Protein AF-A0A940TSA7-F1 (afdb_monomer_lite)

Secondary structure (DSSP, 8-state):
-HHHHHHHHHHTT--EEEEEEEEEE-SSTTT-EEEEEEEETTEEEEEEEETTTTEEEEEEE-SS---HHHHHHHHHHHHT-S----------

Sequence (92 aa):
IKQYVVELCTLIDMKRFGECQVVHFGEEERVAGYSMIQLIETSLISGHFANLTNSAYIDVFSCKAYDPDTVAEFTREFFRASFVEVHATKRM

Structure (mmCIF, N/CA/C/O backbone):
data_AF-A0A940TSA7-F1
#
_entry.id   AF-A0A940TSA7-F1
#
loop_
_atom_site.group_PDB
_atom_site.id
_atom_site.type_symbol
_atom_site.label_atom_id
_atom_site.label_alt_id
_atom_site.label_comp_id
_atom_site.label_asym_id
_atom_site.label_entity_id
_atom_site.label_seq_id
_atom_site.pdbx_PDB_ins_code
_atom_site.Cartn_x
_atom_site.Cartn_y
_atom_site.Cartn_z
_atom_site.occupancy
_atom_site.B_iso_or_equiv
_atom_site.auth_seq_id
_atom_site.auth_comp_id
_atom_site.auth_asym_id
_atom_site.auth_atom_id
_atom_site.pdbx_PDB_model_num
ATOM 1 N N . ILE A 1 1 ? 0.050 4.640 -6.708 1.00 96.88 1 ILE A N 1
ATOM 2 C CA . ILE A 1 1 ? 0.550 4.662 -5.307 1.00 96.88 1 ILE A CA 1
ATOM 3 C C . ILE A 1 1 ? -0.350 5.480 -4.379 1.00 96.88 1 ILE A C 1
ATOM 5 O O . ILE A 1 1 ? -0.936 4.884 -3.494 1.00 96.88 1 ILE A O 1
ATOM 9 N N . LYS A 1 2 ? -0.536 6.799 -4.562 1.00 97.94 2 LYS A N 1
ATOM 10 C CA . LYS A 1 2 ? -1.400 7.582 -3.646 1.00 97.94 2 LYS A CA 1
ATOM 11 C C . LYS A 1 2 ? -2.837 7.045 -3.541 1.00 97.94 2 LYS A C 1
ATOM 13 O O . LYS A 1 2 ? -3.351 6.919 -2.440 1.00 97.94 2 LYS A O 1
ATOM 18 N N . GLN A 1 3 ? -3.442 6.670 -4.671 1.00 98.50 3 GLN A N 1
ATOM 19 C CA . GLN A 1 3 ? -4.770 6.046 -4.698 1.00 98.50 3 GLN A CA 1
ATOM 20 C C . GLN A 1 3 ? -4.818 4.735 -3.894 1.00 98.50 3 GLN A C 1
ATOM 22 O O . GLN A 1 3 ? -5.668 4.599 -3.024 1.00 98.50 3 GLN A O 1
ATOM 27 N N . TYR A 1 4 ? -3.852 3.833 -4.113 1.00 98.50 4 TYR A N 1
ATOM 28 C CA . TYR A 1 4 ? -3.706 2.588 -3.347 1.00 98.50 4 TYR A CA 1
ATOM 29 C C . TYR A 1 4 ? -3.734 2.836 -1.837 1.00 98.50 4 TYR A C 1
ATOM 31 O O . TYR A 1 4 ? -4.466 2.178 -1.113 1.00 98.50 4 TYR A O 1
ATOM 39 N N . VAL A 1 5 ? -2.970 3.824 -1.363 1.00 98.06 5 VAL A N 1
ATOM 40 C CA . VAL A 1 5 ? -2.897 4.154 0.066 1.00 98.06 5 VAL A CA 1
ATOM 41 C C . VAL A 1 5 ? -4.237 4.663 0.601 1.00 98.06 5 VAL A C 1
ATOM 43 O O . VAL A 1 5 ? -4.615 4.313 1.717 1.00 98.06 5 VAL A O 1
ATOM 46 N N . VAL A 1 6 ? -4.959 5.484 -0.169 1.00 98.31 6 VAL A N 1
ATOM 47 C CA . VAL A 1 6 ? -6.292 5.971 0.220 1.00 98.31 6 VAL A CA 1
ATOM 48 C C . VAL A 1 6 ? -7.261 4.802 0.372 1.00 98.31 6 VAL A C 1
ATOM 50 O O . VAL A 1 6 ? -7.904 4.688 1.412 1.00 98.31 6 VAL A O 1
ATOM 53 N N . GLU A 1 7 ? -7.318 3.925 -0.626 1.00 98.69 7 GLU A N 1
ATOM 54 C CA . GLU A 1 7 ? -8.214 2.767 -0.635 1.00 98.69 7 GLU A CA 1
ATOM 55 C C . GLU A 1 7 ? -7.839 1.739 0.439 1.00 98.69 7 GLU A C 1
ATOM 57 O O . GLU A 1 7 ? -8.720 1.262 1.152 1.00 98.69 7 GLU A O 1
ATOM 62 N N . LEU A 1 8 ? -6.544 1.482 0.652 1.00 98.44 8 LEU A N 1
ATOM 63 C CA . LEU A 1 8 ? -6.057 0.621 1.730 1.00 98.44 8 LEU A CA 1
ATOM 64 C C . LEU A 1 8 ? -6.480 1.147 3.103 1.00 98.44 8 LEU A C 1
ATOM 66 O O . LEU A 1 8 ? -6.943 0.379 3.941 1.00 98.44 8 LEU A O 1
ATOM 70 N N . CYS A 1 9 ? -6.339 2.454 3.344 1.00 97.94 9 CYS A N 1
ATOM 71 C CA . CYS A 1 9 ? -6.759 3.056 4.610 1.00 97.94 9 CYS A CA 1
ATOM 72 C C . CYS A 1 9 ? -8.271 2.933 4.820 1.00 97.94 9 CYS A C 1
ATOM 74 O O . CYS A 1 9 ? -8.704 2.687 5.942 1.00 97.94 9 CYS A O 1
ATOM 76 N N . THR A 1 10 ? -9.071 3.068 3.758 1.00 98.19 10 THR A N 1
ATOM 77 C CA . THR A 1 10 ? -10.516 2.818 3.818 1.00 98.19 10 THR A CA 1
ATOM 78 C C . THR A 1 10 ? -10.820 1.351 4.126 1.00 98.19 10 THR A C 1
ATOM 80 O O . THR A 1 10 ? -11.662 1.087 4.979 1.00 98.19 10 THR A O 1
ATOM 83 N N . LEU A 1 11 ? -10.114 0.409 3.496 1.00 98.38 11 LEU A N 1
ATOM 84 C CA . LEU A 1 11 ? -10.292 -1.031 3.699 1.00 98.38 11 LEU A CA 1
ATOM 85 C C . LEU A 1 11 ? -10.054 -1.453 5.155 1.00 98.38 11 LEU A C 1
ATOM 87 O O . LEU A 1 11 ? -10.848 -2.205 5.713 1.00 98.38 11 LEU A O 1
ATOM 91 N N . ILE A 1 12 ? -8.979 -0.961 5.778 1.00 97.19 12 ILE A N 1
ATOM 92 C CA . ILE A 1 12 ? -8.631 -1.299 7.171 1.00 97.19 12 ILE A CA 1
ATOM 93 C C . ILE A 1 12 ? -9.256 -0.340 8.199 1.00 97.19 12 ILE A C 1
ATOM 95 O O . ILE A 1 12 ? -8.913 -0.388 9.383 1.00 97.19 12 ILE A O 1
ATOM 99 N N . ASP A 1 13 ? -10.150 0.545 7.747 1.00 96.62 13 ASP A N 1
ATOM 100 C CA . ASP A 1 13 ? -10.824 1.573 8.545 1.00 96.62 13 ASP A CA 1
ATOM 101 C C . ASP A 1 13 ? -9.839 2.358 9.433 1.00 96.62 13 ASP A C 1
ATOM 103 O O . ASP A 1 13 ? -9.997 2.449 10.657 1.00 96.62 13 ASP A O 1
ATOM 107 N N . MET A 1 14 ? -8.771 2.869 8.805 1.00 96.25 14 MET A N 1
ATOM 108 C CA . MET A 1 14 ? -7.742 3.702 9.425 1.00 96.25 14 MET A CA 1
ATOM 109 C C . MET A 1 14 ? -7.748 5.135 8.918 1.00 96.25 14 MET A C 1
ATOM 111 O O . MET A 1 14 ? -7.899 5.429 7.731 1.00 96.25 14 MET A O 1
ATOM 115 N N . LYS A 1 15 ? -7.509 6.057 9.850 1.00 97.56 15 LYS A N 1
ATOM 116 C CA . LYS A 1 15 ? -7.458 7.484 9.567 1.00 97.56 15 LYS A CA 1
ATOM 117 C C . LYS A 1 15 ? -6.052 7.892 9.142 1.00 97.56 15 LYS A C 1
ATOM 119 O O . LYS A 1 15 ? -5.099 7.763 9.906 1.00 97.56 15 LYS A O 1
ATOM 124 N N . ARG A 1 16 ? -5.939 8.433 7.929 1.00 97.81 16 ARG A N 1
ATOM 125 C CA . ARG A 1 16 ? -4.704 9.041 7.413 1.00 97.81 16 ARG A CA 1
ATOM 126 C C . ARG A 1 16 ? -4.365 10.313 8.188 1.00 97.81 16 ARG A C 1
ATOM 128 O O . ARG A 1 16 ? -5.244 11.130 8.465 1.00 97.81 16 ARG A O 1
ATOM 135 N N . PHE A 1 17 ? -3.086 10.494 8.488 1.00 97.94 17 PHE A N 1
ATOM 136 C CA . PHE A 1 17 ? -2.527 11.712 9.057 1.00 97.94 17 PHE A CA 1
ATOM 137 C C . PHE A 1 17 ? -1.625 12.392 8.023 1.00 97.94 17 PHE A C 1
ATOM 139 O O . PHE A 1 17 ? -0.585 11.857 7.641 1.00 97.94 17 PHE A O 1
ATOM 146 N N . GLY A 1 18 ? -2.031 13.578 7.570 1.00 96.81 18 GLY A N 1
ATOM 147 C CA . GLY A 1 18 ? -1.323 14.318 6.528 1.00 96.81 18 GLY A CA 1
ATOM 148 C C . GLY A 1 18 ? -1.349 13.641 5.153 1.00 96.81 18 GLY A C 1
ATOM 149 O O . GLY A 1 18 ? -2.033 12.639 4.921 1.00 96.81 18 GLY A O 1
ATOM 150 N N . GLU A 1 19 ? -0.595 14.228 4.229 1.00 96.94 19 GLU A N 1
ATOM 151 C CA . GLU A 1 19 ? -0.484 13.756 2.851 1.00 96.94 19 GLU A CA 1
ATOM 152 C C . GLU A 1 19 ? 0.429 12.531 2.732 1.00 96.94 19 GLU A C 1
ATOM 154 O O . GLU A 1 19 ? 1.476 12.447 3.378 1.00 96.94 19 GLU A O 1
ATOM 159 N N . CYS A 1 20 ? 0.065 11.607 1.838 1.00 98.12 20 CYS A N 1
ATOM 160 C CA . CYS A 1 20 ? 0.947 10.510 1.453 1.00 98.12 20 CYS A CA 1
ATOM 161 C C . CYS A 1 20 ? 2.169 11.072 0.716 1.00 98.12 20 CYS A C 1
ATOM 163 O O . CYS A 1 20 ? 2.045 11.695 -0.350 1.00 98.12 20 CYS A O 1
ATOM 165 N N . GLN A 1 21 ? 3.351 10.817 1.270 1.00 98.50 21 GLN A N 1
ATOM 166 C CA . GLN A 1 21 ? 4.619 11.157 0.642 1.00 98.50 21 GLN A CA 1
ATOM 167 C C . GLN A 1 21 ? 4.985 10.049 -0.334 1.00 98.50 21 GLN A C 1
ATOM 169 O O . GLN A 1 21 ? 4.990 8.877 0.033 1.00 98.50 21 GLN A O 1
ATOM 174 N N . VAL A 1 22 ? 5.277 10.422 -1.576 1.00 98.31 22 VAL A N 1
ATOM 175 C CA . VAL A 1 22 ? 5.725 9.501 -2.621 1.00 98.31 22 VAL A CA 1
ATOM 176 C C . VAL A 1 22 ? 6.929 10.133 -3.290 1.00 98.31 22 VAL A C 1
ATOM 178 O O . VAL A 1 22 ? 6.825 11.246 -3.805 1.00 98.31 22 VAL A O 1
ATOM 181 N N . VAL A 1 23 ? 8.056 9.433 -3.271 1.00 97.88 23 VAL A N 1
ATOM 182 C CA . VAL A 1 23 ? 9.326 9.915 -3.818 1.00 97.88 23 VAL A CA 1
ATOM 183 C C . VAL A 1 23 ? 9.845 8.877 -4.797 1.00 97.88 23 VAL A C 1
ATOM 185 O O . VAL A 1 23 ? 9.913 7.699 -4.457 1.00 97.88 23 VAL A O 1
ATOM 188 N N . HIS A 1 24 ? 10.196 9.315 -6.004 1.00 96.56 24 HIS A N 1
ATOM 189 C CA . HIS A 1 24 ? 10.965 8.511 -6.951 1.00 96.56 24 HIS A CA 1
ATOM 190 C C . HIS A 1 24 ? 12.435 8.887 -6.823 1.00 96.56 24 HIS A C 1
ATOM 192 O O . HIS A 1 24 ? 12.762 10.074 -6.869 1.00 96.56 24 HIS A O 1
ATOM 198 N N . PHE A 1 25 ? 13.297 7.904 -6.595 1.00 93.19 25 PHE A N 1
ATOM 199 C CA . PHE A 1 25 ? 14.732 8.122 -6.435 1.00 93.19 25 PHE A CA 1
ATOM 200 C C . PHE A 1 25 ? 15.524 6.860 -6.791 1.00 93.19 25 PHE A C 1
ATOM 202 O O . PHE A 1 25 ? 14.950 5.791 -6.998 1.00 93.19 25 PHE A O 1
ATOM 209 N N . GLY A 1 26 ? 16.847 7.014 -6.848 1.00 89.25 26 GLY A N 1
ATOM 210 C CA . GLY A 1 26 ? 17.806 6.000 -7.280 1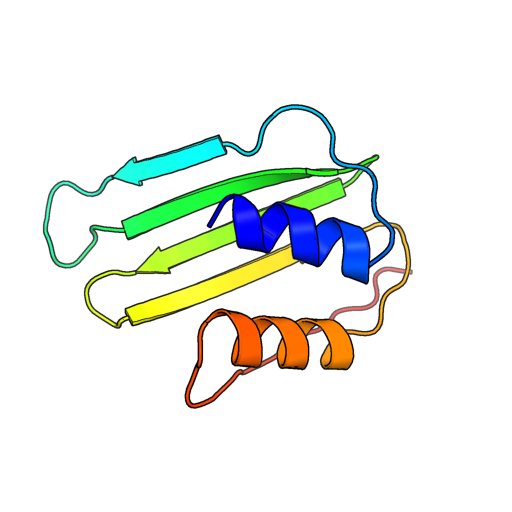.00 89.25 26 GLY A CA 1
ATOM 211 C C . GLY A 1 26 ? 18.572 6.497 -8.503 1.00 89.25 26 GLY A C 1
ATOM 212 O O . GLY A 1 26 ? 17.972 6.794 -9.529 1.00 89.25 26 GLY A O 1
ATOM 213 N N . GLU A 1 27 ? 19.892 6.639 -8.373 1.00 83.75 27 GLU A N 1
ATOM 214 C CA . GLU A 1 27 ? 20.745 7.212 -9.429 1.00 83.75 27 GLU A CA 1
ATOM 215 C C . GLU A 1 27 ? 20.960 6.250 -10.606 1.00 83.75 27 GLU A C 1
ATOM 217 O O . GLU A 1 27 ? 21.197 6.683 -11.731 1.00 83.75 27 GLU A O 1
ATOM 222 N N . GLU A 1 28 ? 20.852 4.943 -10.357 1.00 88.19 28 GLU A N 1
ATOM 223 C CA . GLU A 1 28 ? 20.967 3.906 -11.377 1.00 88.19 28 GLU A CA 1
ATOM 224 C C . GLU A 1 28 ? 19.615 3.221 -11.607 1.00 88.19 28 GLU A C 1
ATOM 226 O O . GLU A 1 28 ? 18.922 2.878 -10.649 1.00 88.19 28 GLU A O 1
ATOM 231 N N . GLU A 1 29 ? 19.278 2.916 -12.865 1.00 78.62 29 GLU A N 1
ATOM 232 C CA . GLU A 1 29 ? 17.997 2.286 -13.242 1.00 78.62 29 GLU A CA 1
ATOM 233 C C . GLU A 1 29 ? 17.720 0.984 -12.468 1.00 78.62 29 GLU A C 1
ATOM 235 O O . GLU A 1 29 ? 16.586 0.689 -12.101 1.00 78.62 29 GLU A O 1
ATOM 240 N N . ARG A 1 30 ? 18.774 0.222 -12.142 1.00 83.12 30 ARG A N 1
ATOM 241 C CA . ARG A 1 30 ? 18.668 -1.032 -11.378 1.00 83.12 30 ARG A CA 1
ATOM 242 C C . ARG A 1 30 ? 18.195 -0.856 -9.929 1.00 83.12 30 ARG A C 1
ATOM 244 O O . ARG A 1 30 ? 17.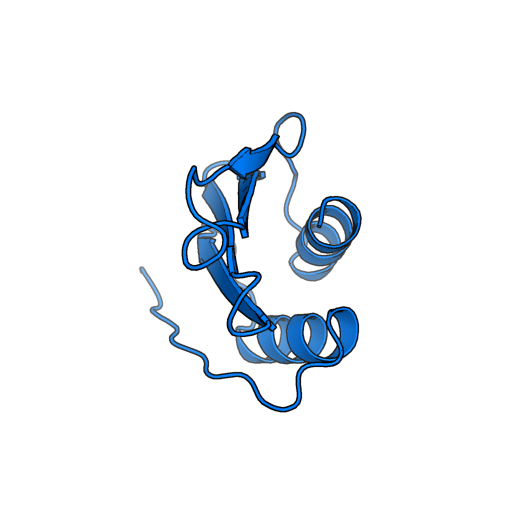718 -1.825 -9.347 1.00 83.12 30 ARG A O 1
ATOM 251 N N . VAL A 1 31 ? 18.362 0.333 -9.345 1.00 83.88 31 VAL A N 1
ATOM 252 C CA . VAL A 1 31 ? 17.932 0.660 -7.971 1.00 83.88 31 VAL A CA 1
ATOM 253 C C . VAL A 1 31 ? 16.842 1.731 -7.934 1.00 83.88 31 VAL A C 1
ATOM 255 O O . VAL A 1 31 ? 16.383 2.095 -6.854 1.00 83.88 31 VAL A O 1
ATOM 258 N N . ALA A 1 32 ? 16.436 2.248 -9.094 1.00 93.94 32 ALA A N 1
ATOM 259 C CA . ALA A 1 32 ? 15.397 3.253 -9.188 1.00 93.94 32 ALA A CA 1
ATOM 260 C C . ALA A 1 32 ? 14.029 2.665 -8.826 1.00 93.94 32 ALA A C 1
ATOM 262 O O . ALA A 1 32 ? 13.672 1.538 -9.188 1.00 93.94 32 ALA A O 1
ATOM 263 N N . GLY A 1 33 ? 13.235 3.458 -8.119 1.00 96.62 33 GLY A N 1
ATOM 264 C CA . GLY A 1 33 ? 11.909 3.045 -7.701 1.00 96.62 33 GLY A CA 1
ATOM 265 C C . GLY A 1 33 ? 11.172 4.143 -6.963 1.00 96.62 33 GLY A C 1
ATOM 266 O O . GLY A 1 33 ? 11.707 5.217 -6.679 1.00 96.62 33 GLY A O 1
ATOM 267 N N . TYR A 1 34 ? 9.915 3.863 -6.646 1.00 98.12 34 TYR A N 1
ATOM 268 C CA . TYR A 1 34 ? 9.136 4.724 -5.770 1.00 98.12 34 TYR A CA 1
ATOM 269 C C . TYR A 1 34 ? 9.221 4.212 -4.339 1.00 98.12 34 TYR A C 1
ATOM 271 O O . TYR A 1 34 ? 9.070 3.017 -4.104 1.00 98.12 34 TYR A O 1
ATOM 279 N N . SER A 1 35 ? 9.350 5.110 -3.372 1.00 98.19 35 SER A N 1
ATOM 280 C CA . SER A 1 35 ? 8.993 4.812 -1.985 1.00 98.19 35 SER A CA 1
ATOM 281 C C . SER A 1 35 ? 7.822 5.672 -1.553 1.00 98.19 35 SER A C 1
ATOM 283 O O . SER A 1 35 ? 7.663 6.810 -2.007 1.00 98.19 35 SER A O 1
ATOM 285 N N . MET A 1 36 ? 6.992 5.115 -0.678 1.00 98.31 36 MET A N 1
ATOM 286 C CA . MET A 1 36 ? 5.846 5.801 -0.109 1.00 98.31 36 MET A CA 1
ATOM 287 C C . MET A 1 36 ? 5.785 5.667 1.402 1.00 98.31 36 MET A C 1
ATOM 289 O O . MET A 1 36 ? 6.186 4.650 1.969 1.00 98.31 36 MET A O 1
ATOM 293 N N . ILE A 1 37 ? 5.277 6.722 2.032 1.00 98.56 37 ILE A N 1
ATOM 294 C CA . ILE A 1 37 ? 5.048 6.817 3.470 1.00 98.56 37 ILE A CA 1
ATOM 295 C C . ILE A 1 37 ? 3.679 7.466 3.671 1.00 98.56 37 ILE A C 1
ATOM 297 O O . ILE A 1 37 ? 3.399 8.547 3.143 1.00 98.56 37 ILE A O 1
ATOM 301 N N . GLN A 1 38 ? 2.836 6.822 4.469 1.00 98.69 38 GLN A N 1
ATOM 302 C CA . GLN A 1 38 ? 1.592 7.379 4.978 1.00 98.69 38 GLN A CA 1
ATOM 303 C C . GLN A 1 38 ? 1.528 7.158 6.483 1.00 98.69 38 GLN A C 1
ATOM 305 O O . GLN A 1 38 ? 1.360 6.035 6.957 1.00 98.69 38 GLN A O 1
ATOM 310 N N . LEU A 1 39 ? 1.601 8.255 7.233 1.00 98.50 39 LEU A N 1
ATOM 311 C CA . LEU A 1 39 ? 1.244 8.229 8.645 1.00 98.50 39 LEU A CA 1
ATOM 312 C C . LEU A 1 39 ? -0.260 7.973 8.760 1.00 98.50 39 LEU A C 1
ATOM 314 O O . LEU A 1 39 ? -1.060 8.592 8.053 1.00 98.50 39 LEU A O 1
ATOM 318 N N . ILE A 1 40 ? -0.637 7.065 9.645 1.00 97.81 40 ILE A N 1
ATOM 319 C CA . ILE A 1 40 ? -2.023 6.835 10.059 1.00 97.81 40 ILE A CA 1
ATOM 320 C C . ILE A 1 40 ? -2.107 7.075 11.567 1.00 97.81 40 ILE A C 1
ATOM 322 O O . ILE A 1 40 ? -1.080 7.223 12.229 1.00 97.81 40 ILE A O 1
ATOM 326 N N . GLU A 1 41 ? -3.307 7.181 12.124 1.00 95.12 41 GLU A N 1
ATOM 327 C CA . GLU A 1 41 ? -3.490 7.471 13.548 1.00 95.12 41 GLU A CA 1
ATOM 328 C C . GLU A 1 41 ? -2.686 6.498 14.434 1.00 95.12 41 GLU A C 1
ATOM 330 O O . GLU A 1 41 ? -2.992 5.313 14.517 1.00 95.12 41 GLU A O 1
ATOM 335 N N . THR A 1 42 ? -1.625 7.010 15.074 1.00 91.69 42 THR A N 1
ATOM 336 C CA . THR A 1 42 ? -0.664 6.275 15.927 1.00 91.69 42 THR A CA 1
ATOM 337 C C . THR A 1 42 ? 0.157 5.168 15.246 1.00 91.69 42 THR A C 1
ATOM 339 O O . THR A 1 42 ? 0.784 4.363 15.933 1.00 91.69 42 THR A O 1
ATOM 342 N N . SER A 1 43 ? 0.198 5.092 13.911 1.00 96.31 43 SER A N 1
ATOM 343 C CA . SER A 1 43 ? 0.965 4.048 13.206 1.00 96.31 43 SER A CA 1
ATOM 344 C C . SER A 1 43 ? 1.444 4.478 11.804 1.00 96.31 43 SER A C 1
ATOM 346 O O . SER A 1 43 ? 1.493 5.673 11.499 1.00 96.31 43 SER A O 1
ATOM 348 N N . LEU A 1 44 ? 1.867 3.531 10.955 1.00 98.25 44 LEU A N 1
ATOM 349 C CA . LEU A 1 44 ? 2.554 3.815 9.691 1.00 98.25 44 LEU A CA 1
ATOM 350 C C . LEU A 1 44 ? 2.242 2.769 8.613 1.00 98.25 44 LEU A C 1
ATOM 352 O O . LEU A 1 44 ? 2.370 1.570 8.842 1.00 98.25 44 LEU A O 1
ATOM 356 N N . ILE A 1 45 ? 1.952 3.237 7.401 1.00 98.56 45 ILE A N 1
ATOM 357 C CA . ILE A 1 45 ? 2.005 2.421 6.186 1.00 98.56 45 ILE A CA 1
ATOM 358 C C . ILE A 1 45 ? 3.185 2.904 5.343 1.00 98.56 45 ILE A C 1
ATOM 360 O O . ILE A 1 45 ? 3.310 4.103 5.074 1.00 98.56 45 ILE A O 1
ATOM 364 N N . SER A 1 46 ? 4.038 1.982 4.911 1.00 98.69 46 SER A N 1
ATOM 365 C CA . SER A 1 46 ? 5.155 2.273 4.011 1.00 98.69 46 SER A CA 1
ATOM 366 C C . SER A 1 46 ? 5.216 1.282 2.863 1.00 98.69 46 SER A C 1
ATOM 368 O O . SER A 1 46 ? 4.669 0.184 2.934 1.00 98.69 46 SER A O 1
ATOM 370 N N . GLY A 1 47 ? 5.887 1.664 1.784 1.00 98.25 47 GLY A N 1
ATOM 371 C CA . GLY A 1 47 ? 6.178 0.715 0.724 1.00 98.25 47 GLY A CA 1
ATOM 372 C C . GLY A 1 47 ? 7.260 1.177 -0.230 1.00 98.25 47 GLY A C 1
ATOM 373 O O . GLY A 1 47 ? 7.547 2.370 -0.335 1.00 98.25 47 GLY A O 1
ATOM 374 N N . HIS A 1 48 ? 7.836 0.212 -0.932 1.00 97.56 48 HIS A N 1
ATOM 375 C CA . HIS A 1 48 ? 8.848 0.394 -1.958 1.00 97.56 48 HIS A CA 1
ATOM 376 C C . HIS A 1 48 ? 8.436 -0.352 -3.231 1.00 97.56 48 HIS A C 1
ATOM 378 O O . HIS A 1 48 ? 8.038 -1.511 -3.173 1.00 97.56 48 HIS A O 1
ATOM 384 N N . PHE A 1 49 ? 8.533 0.312 -4.378 1.00 97.56 49 PHE A N 1
ATOM 385 C CA . PHE A 1 49 ? 8.130 -0.190 -5.689 1.00 97.56 49 PHE A CA 1
ATOM 386 C C . PHE A 1 49 ? 9.360 -0.173 -6.592 1.00 97.56 49 PHE A C 1
ATOM 388 O O . PHE A 1 49 ? 9.768 0.893 -7.060 1.00 97.56 49 PHE A O 1
ATOM 395 N N . ALA A 1 50 ? 9.963 -1.341 -6.795 1.00 95.94 50 ALA A N 1
ATOM 396 C CA . ALA A 1 50 ? 11.205 -1.493 -7.540 1.00 95.94 50 ALA A CA 1
ATOM 397 C C . ALA A 1 50 ? 10.922 -1.584 -9.046 1.00 95.94 50 ALA A C 1
ATOM 399 O O . ALA A 1 50 ? 10.226 -2.502 -9.490 1.00 95.94 50 ALA A O 1
ATOM 400 N N . ASN A 1 51 ? 11.490 -0.667 -9.840 1.00 93.81 51 ASN A N 1
ATOM 401 C CA . ASN A 1 51 ? 11.261 -0.621 -11.289 1.00 93.81 51 ASN A CA 1
ATOM 402 C C . ASN A 1 51 ? 11.754 -1.898 -11.984 1.00 93.81 51 ASN A C 1
ATOM 404 O O . ASN A 1 51 ? 11.039 -2.484 -12.792 1.00 93.81 51 ASN A O 1
ATOM 408 N N . LEU A 1 52 ? 12.968 -2.345 -11.640 1.00 94.19 52 LEU A N 1
ATOM 409 C CA . LEU A 1 52 ? 13.650 -3.442 -12.329 1.00 94.19 52 LEU A CA 1
ATOM 410 C C . LEU A 1 52 ? 12.896 -4.775 -12.234 1.00 94.19 52 LEU A C 1
ATOM 412 O O . LEU A 1 52 ? 12.790 -5.504 -13.216 1.00 94.19 52 LEU A O 1
ATOM 416 N N . THR A 1 53 ? 12.403 -5.111 -11.043 1.00 94.62 53 THR A N 1
ATOM 417 C CA . THR A 1 53 ? 11.720 -6.386 -10.780 1.00 94.62 53 THR A CA 1
ATOM 418 C C . THR A 1 53 ? 10.205 -6.277 -10.897 1.00 94.62 53 THR A C 1
ATOM 420 O O . THR A 1 53 ? 9.517 -7.287 -10.757 1.00 94.62 53 THR A O 1
ATOM 423 N N . ASN A 1 54 ? 9.678 -5.065 -11.106 1.00 95.38 54 ASN A N 1
ATOM 424 C CA . ASN A 1 54 ? 8.250 -4.762 -11.052 1.00 95.38 54 ASN A CA 1
ATOM 425 C C . ASN A 1 54 ? 7.582 -5.320 -9.776 1.00 95.38 54 ASN A C 1
ATOM 427 O O . ASN A 1 54 ? 6.483 -5.872 -9.813 1.00 95.38 54 ASN A O 1
ATOM 431 N N . SER A 1 55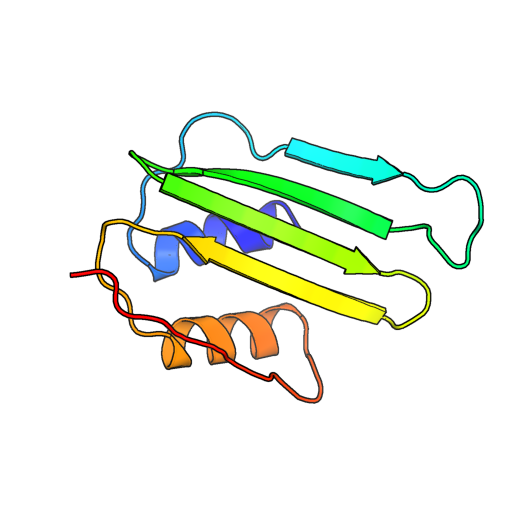 ? 8.294 -5.240 -8.648 1.00 96.88 55 SER A N 1
ATOM 432 C CA . SER A 1 55 ? 7.861 -5.771 -7.351 1.00 96.88 55 SER A CA 1
ATOM 433 C C . SER A 1 55 ? 7.496 -4.639 -6.396 1.00 96.88 55 SER A C 1
ATOM 435 O O . SER A 1 55 ? 8.122 -3.577 -6.410 1.00 96.88 55 SER A O 1
ATOM 437 N N . ALA A 1 56 ? 6.506 -4.885 -5.539 1.00 97.81 56 ALA A N 1
ATOM 438 C CA . ALA A 1 56 ? 6.109 -3.978 -4.470 1.00 97.81 56 ALA A CA 1
ATOM 439 C C . ALA A 1 56 ? 6.327 -4.646 -3.107 1.00 97.81 56 ALA A C 1
ATOM 441 O O . ALA A 1 56 ? 5.857 -5.755 -2.870 1.00 97.81 56 ALA A O 1
ATOM 442 N N . TYR A 1 57 ? 7.013 -3.943 -2.215 1.00 97.81 57 TYR A N 1
ATOM 443 C CA . TYR A 1 57 ? 7.215 -4.311 -0.818 1.00 97.81 57 TYR A CA 1
ATOM 444 C C . TYR A 1 57 ? 6.377 -3.357 0.018 1.00 97.81 57 TYR A C 1
ATOM 446 O O . TYR A 1 57 ? 6.527 -2.144 -0.125 1.00 97.81 57 TYR A O 1
ATOM 454 N N . ILE A 1 58 ? 5.454 -3.874 0.822 1.00 98.56 58 ILE A N 1
ATOM 455 C CA . ILE A 1 58 ? 4.466 -3.050 1.519 1.00 98.56 58 ILE A CA 1
ATOM 456 C C . ILE A 1 58 ? 4.388 -3.484 2.975 1.00 98.56 58 ILE A C 1
ATOM 458 O O . ILE A 1 58 ? 4.141 -4.650 3.268 1.00 98.56 58 ILE A O 1
ATOM 462 N N . ASP A 1 59 ? 4.538 -2.515 3.869 1.00 98.56 59 ASP A N 1
ATOM 463 C CA . ASP A 1 59 ? 4.415 -2.686 5.308 1.00 98.56 59 ASP A CA 1
ATOM 464 C C . ASP A 1 59 ? 3.171 -1.949 5.802 1.00 98.56 59 ASP A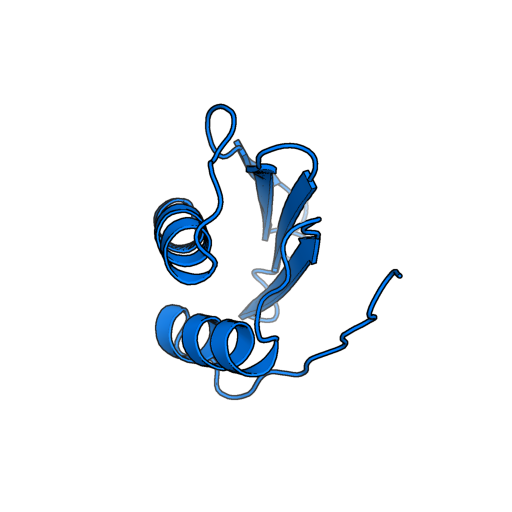 C 1
ATOM 466 O O . ASP A 1 59 ? 3.022 -0.738 5.611 1.00 98.56 59 ASP A O 1
ATOM 470 N N . VAL A 1 60 ? 2.284 -2.680 6.477 1.00 98.19 60 VAL A N 1
ATOM 471 C CA . VAL A 1 60 ? 1.081 -2.133 7.115 1.00 98.19 60 VAL A CA 1
ATOM 472 C C . VAL A 1 60 ? 1.223 -2.289 8.624 1.00 98.19 60 VAL A C 1
ATOM 474 O O . VAL A 1 60 ? 0.810 -3.285 9.219 1.00 98.19 60 VAL A O 1
ATOM 477 N N . PHE A 1 61 ? 1.830 -1.300 9.272 1.00 97.44 61 PHE A N 1
ATOM 478 C CA . PHE A 1 61 ? 1.925 -1.270 10.724 1.00 97.44 61 PHE A CA 1
ATOM 479 C C . PHE A 1 61 ? 0.745 -0.474 11.287 1.00 97.44 61 PHE A C 1
ATOM 481 O O . PHE A 1 61 ? 0.637 0.727 11.052 1.00 97.44 61 PHE A O 1
ATOM 488 N N . SER A 1 62 ? -0.146 -1.145 12.022 1.00 95.19 62 SER A N 1
ATOM 489 C CA . SER A 1 62 ? -1.343 -0.536 12.611 1.00 95.19 62 SER A CA 1
ATOM 490 C C . SER A 1 62 ? -1.573 -1.019 14.040 1.00 95.19 62 SER A C 1
ATOM 492 O O . SER A 1 62 ? -1.387 -2.199 14.339 1.00 95.19 62 SER A O 1
ATOM 494 N N . CYS A 1 63 ? -2.013 -0.111 14.912 1.00 92.50 63 CYS A N 1
ATOM 495 C CA . CYS A 1 63 ? -2.525 -0.431 16.245 1.00 92.50 63 CYS A CA 1
ATOM 496 C C . CYS A 1 63 ? -3.953 -1.002 16.211 1.00 92.50 63 CYS A C 1
ATOM 498 O O . CYS A 1 63 ? -4.369 -1.660 17.164 1.00 92.50 63 CYS A O 1
ATOM 500 N N . LYS A 1 64 ? -4.712 -0.772 15.132 1.00 92.06 64 LYS A N 1
ATOM 501 C CA . LYS A 1 64 ? -6.028 -1.386 14.932 1.00 92.06 64 LYS A CA 1
ATOM 502 C C . LYS A 1 64 ? -5.866 -2.740 14.254 1.00 92.06 64 LYS A C 1
ATOM 504 O O . LYS A 1 64 ? -5.164 -2.854 13.252 1.00 92.06 64 LYS A O 1
ATOM 509 N N . ALA A 1 65 ? -6.551 -3.750 14.783 1.00 93.56 65 ALA A N 1
ATOM 510 C CA . ALA A 1 65 ? -6.580 -5.069 14.171 1.00 93.56 65 ALA A CA 1
ATOM 511 C C . ALA A 1 65 ? -7.225 -5.013 12.777 1.00 93.56 65 ALA A C 1
ATOM 513 O O . ALA A 1 65 ? -8.276 -4.401 12.590 1.00 93.56 65 ALA A O 1
ATOM 514 N N . TYR A 1 66 ? -6.599 -5.695 11.828 1.00 95.12 66 TYR A N 1
ATOM 515 C CA . TYR A 1 66 ? -7.106 -5.937 10.485 1.00 95.12 66 TYR A CA 1
ATOM 516 C C . TYR A 1 66 ? -6.768 -7.378 10.095 1.00 95.12 66 TYR A C 1
ATOM 518 O O . TYR A 1 66 ? -5.913 -8.011 10.723 1.00 95.12 66 TYR A O 1
ATOM 526 N N . ASP A 1 67 ? -7.451 -7.900 9.083 1.00 96.88 67 ASP A N 1
ATOM 527 C CA . ASP A 1 67 ? -7.148 -9.211 8.520 1.00 96.88 67 ASP A CA 1
ATOM 528 C C . ASP A 1 67 ? -6.029 -9.092 7.462 1.00 96.88 67 ASP A C 1
ATOM 530 O O . ASP A 1 67 ? -6.230 -8.406 6.452 1.00 96.88 67 ASP A O 1
ATOM 534 N N . PRO A 1 68 ? -4.847 -9.710 7.671 1.00 97.12 68 PRO A N 1
ATOM 535 C CA . PRO A 1 68 ? -3.751 -9.656 6.706 1.00 97.12 68 PRO A CA 1
ATOM 536 C C . PRO A 1 68 ? -4.115 -10.243 5.340 1.00 97.12 68 PRO A C 1
ATOM 538 O O . PRO A 1 68 ? -3.641 -9.723 4.331 1.00 97.12 68 PRO A O 1
ATOM 541 N N . ASP A 1 69 ? -4.971 -11.267 5.292 1.00 97.62 69 ASP A N 1
ATOM 542 C CA . ASP A 1 69 ? -5.350 -11.924 4.036 1.00 97.62 69 ASP A CA 1
ATOM 543 C C . ASP A 1 69 ? -6.221 -10.997 3.179 1.00 97.62 69 ASP A C 1
ATOM 545 O O . ASP A 1 69 ? -5.994 -10.854 1.977 1.00 97.62 69 ASP A O 1
ATOM 549 N N . THR A 1 70 ? -7.142 -10.266 3.811 1.00 98.19 70 THR A N 1
ATOM 550 C CA . THR A 1 70 ? -7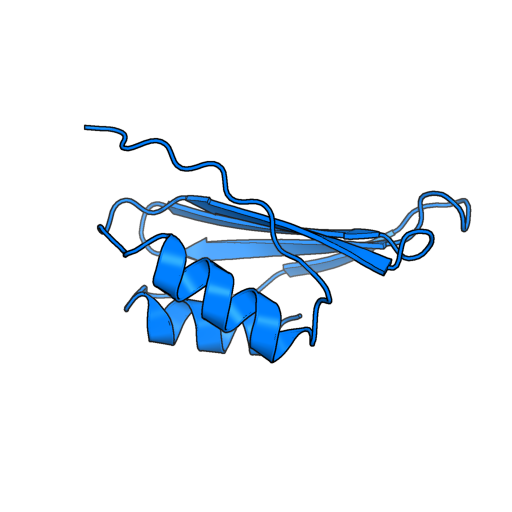.930 -9.210 3.157 1.00 98.19 70 THR A CA 1
ATOM 551 C C . THR A 1 70 ? -7.041 -8.110 2.557 1.00 98.19 70 THR A C 1
ATOM 553 O O . THR A 1 70 ? -7.266 -7.676 1.426 1.00 98.19 70 THR A O 1
ATOM 556 N N . VAL A 1 71 ? -6.005 -7.662 3.278 1.00 98.19 71 VAL A N 1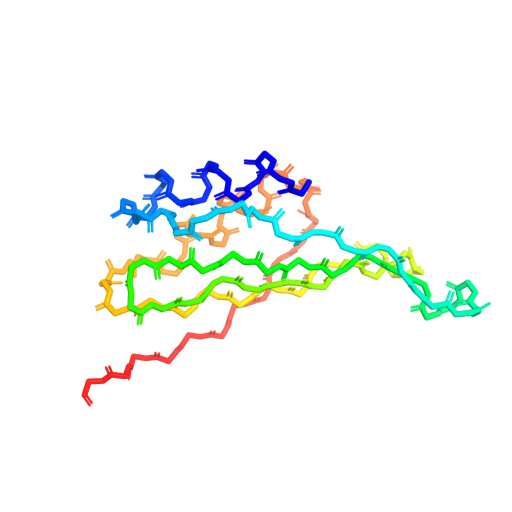
ATOM 557 C CA . VAL A 1 71 ? -5.046 -6.666 2.760 1.00 98.19 71 VAL A CA 1
ATOM 558 C C . VAL A 1 71 ? -4.225 -7.234 1.603 1.00 98.19 71 VAL A C 1
ATOM 560 O O . VAL A 1 71 ? -4.000 -6.535 0.611 1.00 98.19 71 VAL A O 1
ATOM 563 N N . ALA A 1 72 ? -3.782 -8.485 1.709 1.00 98.25 72 ALA A N 1
ATOM 564 C CA . ALA A 1 72 ? -2.999 -9.154 0.678 1.00 98.25 72 ALA A CA 1
ATOM 565 C C . ALA A 1 72 ? -3.792 -9.326 -0.622 1.00 98.25 72 ALA A C 1
ATOM 567 O O . ALA A 1 72 ? -3.271 -9.017 -1.695 1.00 98.25 72 ALA A O 1
ATOM 568 N N . GLU A 1 73 ? -5.055 -9.744 -0.527 1.00 98.56 73 GLU A N 1
ATOM 569 C CA . GLU A 1 73 ? -5.953 -9.886 -1.673 1.00 98.56 73 GLU A CA 1
ATOM 570 C C . GLU A 1 73 ? -6.207 -8.535 -2.346 1.00 98.56 73 GLU A C 1
ATOM 572 O O . GLU A 1 73 ? -5.941 -8.380 -3.536 1.00 98.56 73 GLU A O 1
ATOM 577 N N . PHE A 1 74 ? -6.592 -7.516 -1.570 1.00 98.62 74 PHE A N 1
ATOM 578 C CA . PHE A 1 74 ? -6.762 -6.156 -2.085 1.00 98.62 74 PHE A CA 1
ATOM 579 C C . PHE A 1 74 ? -5.502 -5.650 -2.798 1.00 98.62 74 PHE A C 1
ATOM 581 O O . PHE A 1 74 ? -5.573 -5.099 -3.895 1.00 98.62 74 PHE A O 1
ATOM 588 N N . THR A 1 75 ? -4.329 -5.860 -2.197 1.00 98.44 75 THR A N 1
ATOM 589 C CA . THR A 1 75 ? -3.047 -5.441 -2.775 1.00 98.44 75 THR A CA 1
ATOM 590 C C . THR A 1 75 ? -2.766 -6.164 -4.087 1.00 98.44 75 THR A C 1
ATOM 592 O O . THR A 1 75 ? -2.359 -5.530 -5.068 1.00 98.44 75 THR A O 1
ATOM 595 N N . ARG A 1 76 ? -3.006 -7.480 -4.126 1.00 98.44 76 ARG A N 1
ATOM 596 C CA . ARG A 1 76 ? -2.851 -8.303 -5.326 1.00 98.44 76 ARG A CA 1
ATOM 597 C C . ARG A 1 76 ? -3.740 -7.796 -6.450 1.00 98.44 76 ARG A C 1
ATOM 599 O O . ARG A 1 76 ? -3.245 -7.603 -7.557 1.00 98.44 76 ARG A O 1
ATOM 606 N N . GLU A 1 77 ? -5.019 -7.566 -6.175 1.00 98.62 77 GLU A N 1
ATOM 607 C CA . GLU A 1 77 ? -5.992 -7.091 -7.160 1.00 98.62 77 GLU A CA 1
ATOM 608 C C . GLU A 1 77 ? -5.663 -5.677 -7.645 1.00 98.62 77 GLU A C 1
ATOM 610 O O . GLU A 1 77 ? -5.630 -5.435 -8.856 1.00 98.62 77 GLU A O 1
ATOM 615 N N . PHE A 1 78 ? -5.339 -4.762 -6.723 1.00 98.56 78 PHE A N 1
ATOM 616 C CA . PHE A 1 78 ? -5.026 -3.367 -7.038 1.00 98.56 78 PHE A CA 1
ATOM 617 C C . PHE A 1 78 ? -3.841 -3.259 -8.006 1.00 98.56 78 PHE A C 1
ATOM 619 O O . PHE A 1 78 ? -3.897 -2.520 -8.991 1.00 98.56 78 PHE A O 1
ATOM 626 N N . PHE A 1 79 ? -2.765 -4.008 -7.745 1.00 97.94 79 PHE A N 1
ATOM 627 C CA . PHE A 1 79 ? -1.559 -3.994 -8.578 1.00 97.94 79 PHE A CA 1
ATOM 628 C C . PHE A 1 79 ? -1.542 -5.068 -9.669 1.00 97.94 79 PHE A C 1
ATOM 630 O O . PHE A 1 79 ? -0.614 -5.088 -10.477 1.00 97.94 79 PHE A O 1
ATOM 637 N N . ARG A 1 80 ? -2.562 -5.934 -9.728 1.00 98.12 80 ARG A N 1
ATOM 638 C CA . ARG A 1 80 ? -2.634 -7.098 -10.629 1.00 98.12 80 ARG A CA 1
ATOM 639 C C . ARG A 1 80 ? -1.402 -8.001 -10.512 1.00 98.12 80 ARG A C 1
ATOM 641 O O . ARG A 1 80 ? -0.859 -8.464 -11.516 1.00 98.12 80 ARG A O 1
ATOM 648 N N . ALA A 1 81 ? -0.939 -8.213 -9.284 1.00 98.00 81 ALA A N 1
ATOM 649 C CA . ALA A 1 81 ? 0.233 -9.035 -9.017 1.00 98.00 81 ALA A CA 1
ATOM 650 C C . ALA A 1 81 ? -0.056 -10.513 -9.327 1.00 98.00 81 ALA A C 1
ATOM 652 O O . ALA A 1 81 ? -1.143 -11.019 -9.047 1.00 98.00 81 ALA A O 1
ATOM 653 N N . SER A 1 82 ? 0.929 -11.220 -9.885 1.00 98.06 82 SER A N 1
ATOM 654 C CA . SER A 1 82 ? 0.814 -12.656 -10.177 1.00 98.06 82 SER A CA 1
ATOM 655 C C . SER A 1 82 ? 0.871 -13.527 -8.919 1.00 98.06 82 SER A C 1
ATOM 657 O O . SER A 1 82 ? 0.294 -14.612 -8.901 1.00 98.06 82 SER A O 1
ATOM 659 N N . PHE A 1 83 ? 1.547 -13.060 -7.869 1.00 97.81 83 PHE A N 1
ATOM 660 C CA . PHE A 1 83 ? 1.587 -13.685 -6.551 1.00 97.81 83 PHE A CA 1
ATOM 661 C C . PHE A 1 83 ? 1.799 -12.624 -5.465 1.00 97.81 83 PHE A C 1
ATOM 663 O O . PHE A 1 83 ? 2.243 -11.511 -5.751 1.00 97.81 83 PHE A O 1
ATOM 670 N N . VAL A 1 84 ? 1.485 -12.984 -4.221 1.00 98.19 84 VAL A N 1
ATOM 671 C CA . VAL A 1 84 ? 1.777 -12.195 -3.018 1.00 98.19 84 VAL A CA 1
ATOM 672 C C . VAL A 1 84 ? 2.307 -13.146 -1.951 1.00 98.19 84 VAL A C 1
ATOM 674 O O . VAL A 1 84 ? 1.798 -14.256 -1.804 1.00 98.19 84 VAL A O 1
ATOM 677 N N . GLU A 1 85 ? 3.325 -12.709 -1.218 1.00 98.31 85 GLU A N 1
ATOM 678 C CA . GLU A 1 85 ? 3.828 -13.379 -0.020 1.00 98.31 85 GLU A CA 1
ATOM 679 C C . GLU A 1 85 ? 3.555 -12.480 1.189 1.00 98.31 85 GLU A C 1
ATOM 681 O O . GLU A 1 85 ? 3.799 -11.274 1.132 1.00 98.31 85 GLU A O 1
ATOM 686 N N . VAL A 1 86 ? 3.019 -13.055 2.267 1.00 98.00 86 VAL A N 1
ATOM 687 C CA . VAL A 1 86 ? 2.564 -12.306 3.445 1.00 98.00 86 VAL A CA 1
ATOM 688 C C . VAL A 1 86 ? 3.298 -12.799 4.682 1.00 98.00 86 VAL A C 1
ATOM 690 O O . VAL A 1 86 ? 3.272 -13.986 4.997 1.00 98.00 86 VAL A O 1
ATOM 693 N N . HIS A 1 87 ? 3.883 -11.861 5.425 1.00 97.81 87 HIS A N 1
ATOM 694 C CA . HIS A 1 87 ? 4.414 -12.091 6.767 1.00 97.81 87 HIS A CA 1
ATOM 695 C C . HIS A 1 87 ? 3.650 -11.214 7.751 1.00 97.81 87 HIS A C 1
ATOM 697 O O . HIS A 1 87 ? 3.676 -9.989 7.645 1.00 97.81 87 HIS A O 1
ATOM 703 N N . ALA A 1 88 ? 2.964 -11.831 8.712 1.00 96.50 88 ALA A N 1
ATOM 704 C CA . ALA A 1 88 ? 2.152 -11.120 9.692 1.00 96.50 88 ALA A CA 1
ATOM 705 C C . ALA A 1 88 ? 2.589 -11.456 11.120 1.00 96.50 88 ALA A C 1
ATOM 707 O O . ALA A 1 88 ? 2.661 -12.621 11.509 1.00 96.50 88 ALA A O 1
ATOM 708 N N . THR A 1 89 ? 2.804 -10.416 11.927 1.00 96.19 89 THR A N 1
ATOM 709 C CA . THR A 1 89 ? 3.129 -10.544 13.352 1.00 96.19 89 THR A CA 1
ATOM 710 C C . THR A 1 89 ? 2.094 -9.797 14.176 1.00 96.19 89 THR A C 1
ATOM 712 O O . THR A 1 89 ? 1.992 -8.572 14.092 1.00 96.19 89 THR A O 1
ATOM 715 N N . LYS A 1 90 ? 1.355 -10.520 15.022 1.00 93.31 90 LYS A N 1
ATOM 716 C CA . LYS A 1 90 ? 0.464 -9.911 16.016 1.00 93.31 90 LYS A CA 1
ATOM 717 C C . LYS A 1 90 ? 1.306 -9.388 17.180 1.00 93.31 90 LYS A C 1
ATOM 719 O O . LYS A 1 90 ? 1.973 -10.166 17.855 1.00 93.31 90 LYS A O 1
ATOM 724 N N . ARG A 1 91 ? 1.299 -8.069 17.379 1.00 86.38 91 ARG A N 1
ATOM 725 C CA . ARG A 1 91 ? 2.021 -7.378 18.457 1.00 86.38 91 ARG A CA 1
ATOM 726 C C . ARG A 1 91 ? 1.009 -7.046 19.554 1.00 86.38 91 ARG A C 1
ATOM 728 O O . ARG A 1 91 ? 0.340 -6.021 19.471 1.00 86.38 91 ARG A O 1
ATOM 735 N N . MET A 1 92 ? 0.836 -7.975 20.489 1.00 68.06 92 MET A N 1
ATOM 736 C CA . MET A 1 92 ? -0.022 -7.857 21.674 1.00 68.06 92 MET A CA 1
ATOM 737 C C . MET A 1 92 ? 0.833 -7.828 22.933 1.00 68.06 92 MET A C 1
ATOM 739 O O . MET A 1 92 ? 1.868 -8.532 22.932 1.00 68.06 92 MET A O 1
#

pLDDT: mean 95.92, std 4.78, range [68.06, 98.69]

Radius of gyration: 13.35 Å; chains: 1; bounding box: 32×28×35 Å

Foldseek 3Di:
DQVLVVVLCVQLVWAWDDGKDWDWDDPDLQATWIKIWIDTDVWIKIWIQRPVVRDIDIDDTDPRDDDQVSSQVSVCVVSVPPDDDDDDDDDD